Protein AF-A0A843UFB7-F1 (afdb_monomer_lite)

pLDDT: mean 73.42, std 13.62, range [35.75, 89.31]

Foldseek 3Di:
DDPDDQPVVQCVLCDPVLQVVVLVVVCVVPVPDDPVRSVVCCQVCVLVVLCVCVVVVVRPRVVSNVLSPADWGWDADVPGIGIDGD

Radius of gyration: 12.72 Å; chains: 1; bounding box: 34×24×31 Å

Organism: Colocasia esculenta (NCBI:txid4460)

Structure (mmCIF, N/CA/C/O backbone):
data_AF-A0A843UFB7-F1
#
_entry.id   AF-A0A843UFB7-F1
#
loop_
_atom_site.group_PDB
_atom_site.id
_atom_site.type_symbol
_atom_site.label_atom_id
_atom_site.label_alt_id
_atom_site.label_comp_id
_atom_site.label_asym_id
_atom_site.label_entity_id
_atom_site.label_seq_id
_atom_site.pdbx_PDB_ins_code
_atom_site.Cartn_x
_atom_site.Cartn_y
_atom_site.Cartn_z
_atom_site.occupancy
_atom_site.B_iso_or_equiv
_atom_site.auth_seq_id
_atom_site.auth_comp_id
_atom_site.auth_asym_id
_atom_site.auth_atom_id
_atom_site.pdbx_PDB_model_num
ATOM 1 N N . MET A 1 1 ? 20.939 -12.397 8.466 1.00 36.00 1 MET A N 1
ATOM 2 C CA . MET A 1 1 ? 19.607 -11.779 8.636 1.00 36.00 1 MET A CA 1
ATOM 3 C C . MET A 1 1 ? 18.606 -12.721 7.993 1.00 36.00 1 MET A C 1
ATOM 5 O O . MET A 1 1 ? 18.700 -12.930 6.792 1.00 36.00 1 MET A O 1
ATOM 9 N N . ASN A 1 2 ? 17.773 -13.386 8.796 1.00 35.75 2 ASN A N 1
ATOM 10 C CA . ASN A 1 2 ? 16.793 -14.365 8.322 1.00 35.75 2 ASN A CA 1
ATOM 11 C C . ASN A 1 2 ? 15.581 -13.632 7.734 1.00 35.75 2 ASN A C 1
ATOM 13 O O . ASN A 1 2 ? 14.914 -12.886 8.443 1.00 35.75 2 ASN A O 1
ATOM 17 N N . CYS A 1 3 ? 15.295 -13.858 6.453 1.00 43.25 3 CYS A N 1
ATOM 18 C CA . CYS A 1 3 ? 13.969 -13.633 5.880 1.00 43.25 3 CYS A CA 1
ATOM 19 C C . CYS A 1 3 ? 13.076 -14.822 6.260 1.00 43.25 3 CYS A C 1
ATOM 21 O O . CYS A 1 3 ? 13.023 -15.786 5.507 1.00 43.25 3 CYS A O 1
ATOM 23 N N . ALA A 1 4 ? 12.463 -14.793 7.439 1.00 42.19 4 ALA A N 1
ATOM 24 C CA . ALA A 1 4 ? 11.344 -15.637 7.888 1.00 42.19 4 ALA A CA 1
ATOM 25 C C . ALA A 1 4 ? 11.272 -15.400 9.400 1.00 42.19 4 ALA A C 1
ATOM 27 O O . ALA A 1 4 ? 12.202 -15.767 10.105 1.00 42.19 4 ALA A O 1
ATOM 28 N N . GLU A 1 5 ? 10.307 -14.674 9.939 1.00 41.41 5 GLU A N 1
ATOM 29 C CA . GLU A 1 5 ? 8.886 -14.991 9.855 1.00 41.41 5 GLU A CA 1
ATOM 30 C C . GLU A 1 5 ? 8.094 -13.766 9.388 1.00 41.41 5 GLU A C 1
ATOM 32 O O . GLU A 1 5 ? 7.997 -12.752 10.072 1.00 41.41 5 GLU A O 1
ATOM 37 N N . LEU A 1 6 ? 7.553 -13.851 8.174 1.00 50.22 6 LEU A N 1
ATOM 38 C CA . LEU A 1 6 ? 6.503 -12.942 7.734 1.00 50.22 6 LEU A CA 1
ATOM 39 C C . LEU A 1 6 ? 5.249 -13.348 8.495 1.00 50.22 6 LEU A C 1
ATOM 41 O O . LEU A 1 6 ? 4.833 -14.498 8.365 1.00 50.22 6 LEU A O 1
ATOM 45 N N . ASP A 1 7 ? 4.686 -12.438 9.286 1.00 50.47 7 ASP A N 1
ATOM 46 C CA . ASP A 1 7 ? 3.457 -12.699 10.021 1.00 50.47 7 ASP A CA 1
ATOM 47 C C . ASP A 1 7 ? 2.339 -13.060 9.012 1.00 50.47 7 ASP A C 1
ATOM 49 O O . ASP A 1 7 ? 1.890 -12.192 8.248 1.00 50.47 7 ASP A O 1
ATOM 53 N N . PRO A 1 8 ? 1.895 -14.334 8.950 1.00 53.69 8 PRO A N 1
ATOM 54 C CA . PRO A 1 8 ? 0.903 -14.784 7.975 1.00 53.69 8 PRO A CA 1
ATOM 55 C C . PRO A 1 8 ? -0.416 -14.017 8.102 1.00 53.69 8 PRO A C 1
ATOM 57 O O . PRO A 1 8 ? -1.177 -13.927 7.138 1.00 53.69 8 PRO A O 1
ATOM 60 N N . TYR A 1 9 ? -0.684 -13.440 9.277 1.00 54.97 9 TYR A N 1
ATOM 61 C CA . TYR A 1 9 ? -1.917 -12.731 9.576 1.00 54.97 9 TYR A CA 1
ATOM 62 C C . TYR A 1 9 ? -1.969 -11.342 8.931 1.00 54.97 9 TYR A C 1
ATOM 64 O O . TYR A 1 9 ? -3.060 -10.891 8.586 1.00 54.97 9 TYR A O 1
ATOM 72 N N . ILE A 1 10 ? -0.828 -10.682 8.693 1.00 54.12 10 ILE A N 1
ATOM 73 C CA . ILE A 1 10 ? -0.786 -9.363 8.031 1.00 54.12 10 ILE A CA 1
ATOM 74 C C . ILE A 1 10 ? -1.116 -9.487 6.540 1.00 54.12 10 ILE A C 1
ATOM 76 O O . ILE A 1 10 ? -1.898 -8.700 6.006 1.00 54.12 10 ILE A O 1
ATOM 80 N N . VAL A 1 11 ? -0.576 -10.517 5.884 1.00 57.03 11 VAL A N 1
ATOM 81 C CA . VAL A 1 11 ? -0.894 -10.855 4.484 1.00 57.03 11 VAL A CA 1
ATOM 82 C C . VAL A 1 11 ? -2.364 -11.256 4.335 1.00 57.03 11 VAL A C 1
ATOM 84 O O . VAL A 1 11 ? -2.964 -11.047 3.288 1.00 57.03 11 VAL A O 1
ATOM 87 N N . GLN A 1 12 ? -2.966 -11.811 5.389 1.00 54.62 12 GLN A N 1
ATOM 88 C CA . GLN A 1 12 ? -4.389 -12.140 5.411 1.00 54.62 12 GLN A CA 1
ATOM 89 C C . GLN A 1 12 ? -5.279 -10.910 5.653 1.00 54.62 12 GLN A C 1
ATOM 91 O O . GLN A 1 12 ? -6.353 -10.813 5.060 1.00 54.62 12 GLN A O 1
ATOM 96 N N . ALA A 1 13 ? -4.840 -9.976 6.505 1.00 55.53 13 ALA A N 1
ATOM 97 C CA . ALA A 1 13 ? -5.575 -8.756 6.848 1.00 55.53 13 ALA A CA 1
ATOM 98 C C . ALA A 1 13 ? -5.617 -7.763 5.674 1.00 55.53 13 ALA A C 1
ATOM 100 O O . ALA A 1 13 ? -6.658 -7.184 5.360 1.00 55.53 13 ALA A O 1
ATOM 101 N N . LEU A 1 14 ? -4.497 -7.614 4.963 1.00 64.88 14 LEU A N 1
ATOM 102 C CA . LEU A 1 14 ? -4.439 -6.935 3.674 1.00 64.88 14 LEU A CA 1
ATOM 103 C C . LEU A 1 14 ? -4.767 -7.947 2.573 1.00 64.88 14 LEU A C 1
ATOM 105 O O . LEU A 1 14 ? -3.884 -8.581 2.013 1.00 64.88 14 LEU A O 1
ATOM 109 N N . ASN A 1 15 ? -6.050 -8.132 2.266 1.00 65.31 15 ASN A N 1
ATOM 110 C CA . ASN A 1 15 ? -6.467 -9.031 1.184 1.00 65.31 15 ASN A CA 1
ATOM 111 C C . ASN A 1 15 ? -5.794 -8.641 -0.159 1.00 65.31 15 ASN A C 1
ATOM 113 O O . ASN A 1 15 ? -5.519 -7.462 -0.397 1.00 65.31 15 ASN A O 1
ATOM 117 N N . ALA A 1 16 ? -5.606 -9.602 -1.074 1.00 64.94 16 ALA A N 1
ATOM 118 C CA . ALA A 1 16 ? -5.041 -9.417 -2.419 1.00 64.94 16 ALA A CA 1
ATOM 119 C C . ALA A 1 16 ? -5.642 -8.213 -3.177 1.00 64.94 16 ALA A C 1
ATOM 121 O O . ALA A 1 16 ? -4.950 -7.529 -3.929 1.00 64.94 16 ALA A O 1
ATOM 122 N N . ASN A 1 17 ? -6.915 -7.908 -2.919 1.00 70.88 17 ASN A N 1
ATOM 123 C CA . ASN A 1 17 ? -7.629 -6.780 -3.512 1.00 70.88 17 ASN A CA 1
ATOM 124 C C . ASN A 1 17 ? -7.051 -5.407 -3.136 1.00 70.88 17 ASN A C 1
ATOM 126 O O . ASN A 1 17 ? -7.075 -4.509 -3.971 1.00 70.88 17 ASN A O 1
ATOM 130 N N . VAL A 1 18 ? -6.513 -5.232 -1.922 1.00 76.50 18 VAL A N 1
ATOM 131 C CA . VAL A 1 18 ? -5.903 -3.958 -1.497 1.00 76.50 18 VAL A CA 1
ATOM 132 C C . VAL A 1 18 ? -4.648 -3.677 -2.319 1.00 76.50 18 VAL A C 1
ATOM 134 O O . VAL A 1 18 ? -4.421 -2.544 -2.740 1.00 76.50 18 VAL A O 1
ATOM 137 N N . PHE A 1 19 ? -3.869 -4.724 -2.601 1.00 76.06 19 PHE A N 1
ATOM 138 C CA . PHE A 1 19 ? -2.666 -4.607 -3.415 1.00 76.06 19 PHE A CA 1
ATOM 139 C C . PHE A 1 19 ? -2.989 -4.278 -4.874 1.00 76.06 19 PHE A C 1
ATOM 141 O O . PHE A 1 19 ? -2.437 -3.331 -5.428 1.00 76.06 19 PHE A O 1
ATOM 148 N N . ILE A 1 20 ? -3.965 -4.979 -5.454 1.00 77.81 20 ILE A N 1
ATOM 149 C CA . ILE A 1 20 ? -4.442 -4.723 -6.822 1.00 77.81 20 ILE A CA 1
ATOM 150 C C . ILE A 1 20 ? -5.026 -3.308 -6.958 1.00 77.81 20 ILE A C 1
ATOM 152 O O . ILE A 1 20 ? -4.804 -2.631 -7.967 1.00 77.81 20 ILE A O 1
ATOM 156 N N . GLU A 1 21 ? -5.775 -2.839 -5.956 1.00 81.75 21 GLU A N 1
ATOM 157 C CA . GLU A 1 21 ? -6.358 -1.496 -5.969 1.00 81.75 21 GLU A CA 1
ATOM 158 C C . GLU A 1 21 ? -5.264 -0.425 -5.961 1.00 81.75 21 GLU A C 1
ATOM 160 O O . GLU A 1 21 ? -5.322 0.521 -6.748 1.00 81.75 21 GLU A O 1
ATOM 165 N N . PHE A 1 22 ? -4.237 -0.583 -5.127 1.00 85.25 22 PHE A N 1
ATOM 166 C CA . PHE A 1 22 ? -3.166 0.402 -5.060 1.00 85.25 22 PHE A CA 1
ATOM 167 C C . PHE A 1 22 ? -2.265 0.399 -6.304 1.00 85.25 22 PHE A C 1
ATOM 169 O O . PHE A 1 22 ? -1.944 1.476 -6.815 1.00 85.25 22 PHE A O 1
ATOM 176 N N . ASP A 1 23 ? -1.956 -0.773 -6.871 1.00 82.62 23 ASP A N 1
ATOM 177 C CA . ASP A 1 23 ? -1.299 -0.881 -8.184 1.00 82.62 23 ASP A CA 1
ATOM 178 C C . ASP A 1 23 ? -2.089 -0.122 -9.256 1.00 82.62 23 ASP A C 1
ATOM 180 O O . ASP A 1 23 ? -1.529 0.656 -10.032 1.00 82.62 23 ASP A O 1
ATOM 184 N N . SER A 1 24 ? -3.414 -0.279 -9.254 1.00 85.38 24 SER A N 1
ATOM 185 C CA . SER A 1 24 ? -4.298 0.433 -10.177 1.00 85.38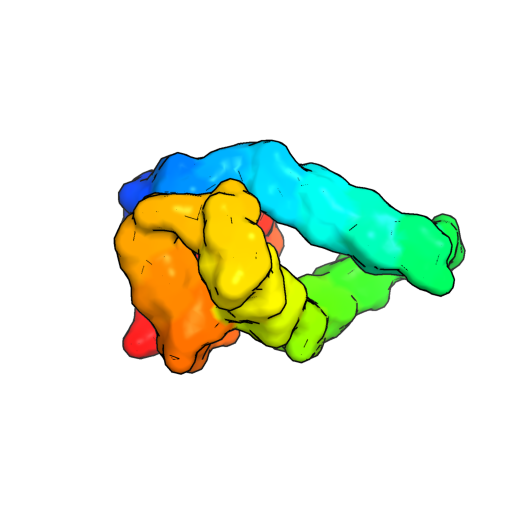 24 SER A CA 1
ATOM 186 C C . SER A 1 24 ? -4.235 1.949 -9.972 1.00 85.38 24 SER A C 1
ATOM 188 O O . SER A 1 24 ? -4.200 2.688 -10.952 1.00 85.38 24 SER A O 1
ATOM 190 N N . VAL A 1 25 ? -4.162 2.437 -8.728 1.00 85.88 25 VAL A N 1
ATOM 191 C CA . VAL A 1 25 ? -4.005 3.873 -8.425 1.00 85.88 25 VAL A CA 1
ATOM 192 C C . VAL A 1 25 ? -2.669 4.412 -8.945 1.00 85.88 25 VAL A C 1
ATOM 194 O O . VAL A 1 25 ? -2.635 5.497 -9.533 1.00 85.88 25 VAL A O 1
ATOM 197 N N . ILE A 1 26 ? -1.574 3.669 -8.764 1.00 86.19 26 ILE A N 1
ATOM 198 C CA . ILE A 1 26 ? -0.246 4.046 -9.268 1.00 86.19 26 ILE A CA 1
ATOM 199 C C . ILE A 1 26 ? -0.254 4.105 -10.800 1.00 86.19 26 ILE A C 1
ATOM 201 O O . ILE A 1 26 ? 0.157 5.112 -11.383 1.00 86.19 26 ILE A O 1
ATOM 205 N N . LEU A 1 27 ? -0.763 3.059 -11.453 1.00 84.31 27 LEU A N 1
ATOM 206 C CA . LEU A 1 27 ? -0.775 2.939 -12.911 1.00 84.31 27 LEU A CA 1
ATOM 207 C C . LEU A 1 27 ? -1.758 3.910 -13.576 1.00 84.31 27 LEU A C 1
ATOM 209 O O . LEU A 1 27 ? -1.470 4.415 -14.656 1.00 84.31 27 LEU A O 1
ATOM 213 N N . GLN A 1 28 ? -2.882 4.248 -12.940 1.00 85.88 28 GLN A N 1
ATOM 214 C CA . GLN A 1 28 ? -3.779 5.298 -13.438 1.00 85.88 28 GLN A CA 1
ATOM 215 C C . GLN A 1 28 ? -3.110 6.673 -13.421 1.00 85.88 28 GLN A C 1
ATOM 217 O O . GLN A 1 28 ? -3.275 7.452 -14.359 1.00 85.88 28 GLN A O 1
ATOM 222 N N . ARG A 1 29 ? -2.345 6.979 -12.367 1.00 84.31 29 ARG A N 1
ATOM 223 C CA . ARG A 1 29 ? -1.607 8.246 -12.262 1.00 84.31 29 ARG A CA 1
ATOM 224 C C . ARG A 1 29 ? -0.432 8.293 -13.229 1.00 84.31 29 ARG A C 1
ATOM 226 O O . ARG A 1 29 ? -0.163 9.344 -13.801 1.00 84.31 29 ARG A O 1
ATOM 233 N N . ASN A 1 30 ? 0.256 7.168 -13.413 1.00 83.38 30 ASN A N 1
ATOM 234 C CA . ASN A 1 30 ? 1.442 7.067 -14.251 1.00 83.38 30 ASN A CA 1
ATOM 235 C C . ASN A 1 30 ? 1.461 5.726 -15.017 1.00 83.38 30 ASN A C 1
ATOM 237 O O . ASN A 1 30 ? 2.134 4.778 -14.610 1.00 83.38 30 ASN A O 1
ATOM 241 N N . PRO A 1 31 ? 0.788 5.639 -16.177 1.00 84.38 31 PRO A N 1
ATOM 242 C CA . PRO A 1 31 ? 0.612 4.375 -16.905 1.00 84.38 31 PRO A CA 1
ATOM 243 C C . PRO A 1 31 ? 1.879 3.848 -17.589 1.00 84.38 31 PRO A C 1
ATOM 245 O O . PRO A 1 31 ? 1.857 2.782 -18.195 1.00 84.38 31 PRO A O 1
ATOM 248 N N . ARG A 1 32 ? 2.985 4.598 -17.537 1.00 88.81 32 ARG A N 1
ATOM 249 C CA . ARG A 1 32 ? 4.270 4.241 -18.160 1.00 88.81 32 ARG A CA 1
ATOM 250 C C . ARG A 1 32 ? 5.345 3.853 -17.145 1.00 88.81 32 ARG A C 1
ATOM 252 O O . ARG A 1 32 ? 6.513 3.779 -17.521 1.00 88.81 32 ARG A O 1
ATOM 259 N N . LEU A 1 33 ? 4.985 3.673 -15.872 1.00 83.75 33 LEU A N 1
ATOM 260 C CA . LEU A 1 33 ? 5.951 3.247 -14.864 1.00 83.75 33 LEU A CA 1
ATOM 261 C C . LEU A 1 33 ? 6.424 1.826 -15.153 1.00 83.75 33 LEU A C 1
ATOM 263 O O . LEU A 1 33 ? 5.637 0.946 -15.491 1.00 83.75 33 LEU A O 1
ATOM 267 N N . THR A 1 34 ? 7.725 1.612 -14.998 1.00 85.31 34 THR A N 1
ATOM 268 C CA . THR A 1 34 ? 8.299 0.268 -14.963 1.00 85.31 34 THR A CA 1
ATOM 269 C C . THR A 1 34 ? 8.036 -0.380 -13.608 1.00 85.31 34 THR A C 1
ATOM 271 O O . THR A 1 34 ? 7.787 0.316 -12.622 1.00 85.31 34 THR A O 1
ATOM 274 N N . ASP A 1 35 ? 8.173 -1.703 -13.520 1.00 79.31 35 ASP A N 1
ATOM 275 C CA . ASP A 1 35 ? 8.013 -2.445 -12.261 1.00 79.31 35 ASP A CA 1
ATOM 276 C C . ASP A 1 35 ? 8.840 -1.862 -11.103 1.00 79.31 35 ASP A C 1
ATOM 278 O O . ASP A 1 35 ? 8.350 -1.728 -9.985 1.00 79.31 35 ASP A O 1
ATOM 282 N N . VAL A 1 36 ? 10.081 -1.453 -11.386 1.00 81.88 36 VAL A N 1
ATOM 283 C CA . VAL A 1 36 ? 10.989 -0.853 -10.394 1.00 81.88 36 VAL A CA 1
ATOM 284 C C . VAL A 1 36 ? 10.481 0.510 -9.918 1.00 81.88 36 VAL A C 1
ATOM 286 O O . VAL A 1 36 ? 10.682 0.897 -8.770 1.00 81.88 36 VAL A O 1
ATOM 289 N N . GLN A 1 37 ? 9.841 1.280 -10.797 1.00 84.31 37 GLN A N 1
ATOM 290 C CA . GLN A 1 37 ? 9.282 2.578 -10.426 1.00 84.31 37 GLN A CA 1
ATOM 291 C C . GLN A 1 37 ? 7.969 2.429 -9.658 1.00 84.31 37 GLN A C 1
ATOM 293 O O . GLN A 1 37 ? 7.735 3.196 -8.728 1.00 84.31 37 GLN A O 1
ATOM 298 N N . VAL A 1 38 ? 7.153 1.430 -10.004 1.00 83.50 38 VAL A N 1
ATOM 299 C CA . VAL A 1 38 ? 5.965 1.055 -9.227 1.00 83.50 38 VAL A 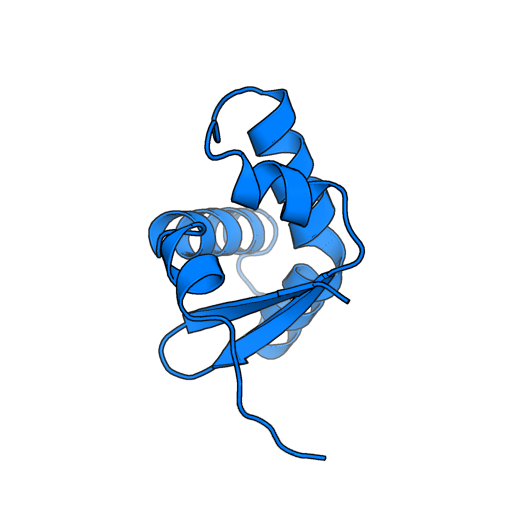CA 1
ATOM 300 C C . VAL A 1 38 ? 6.378 0.702 -7.800 1.00 83.50 38 VAL A C 1
ATOM 302 O O . VAL A 1 38 ? 5.825 1.256 -6.859 1.00 83.50 38 VAL A O 1
ATOM 305 N N . GLU A 1 39 ? 7.416 -0.116 -7.619 1.00 80.81 39 GLU A N 1
ATOM 306 C CA . GLU A 1 39 ? 7.929 -0.480 -6.291 1.00 80.81 39 GLU A CA 1
ATOM 307 C C . GLU A 1 39 ? 8.391 0.732 -5.461 1.00 80.81 39 GLU A C 1
ATOM 309 O O . GLU A 1 39 ? 8.092 0.827 -4.272 1.00 80.81 39 GLU A O 1
ATOM 314 N N . LYS A 1 40 ? 9.035 1.723 -6.086 1.00 83.06 40 LYS A N 1
ATOM 315 C CA . LYS A 1 40 ? 9.397 2.972 -5.394 1.00 83.06 40 LYS A CA 1
ATOM 316 C C . LYS A 1 40 ? 8.182 3.798 -4.976 1.00 83.06 40 LYS A C 1
ATOM 318 O O . LYS A 1 40 ? 8.193 4.413 -3.911 1.00 83.06 40 LYS A O 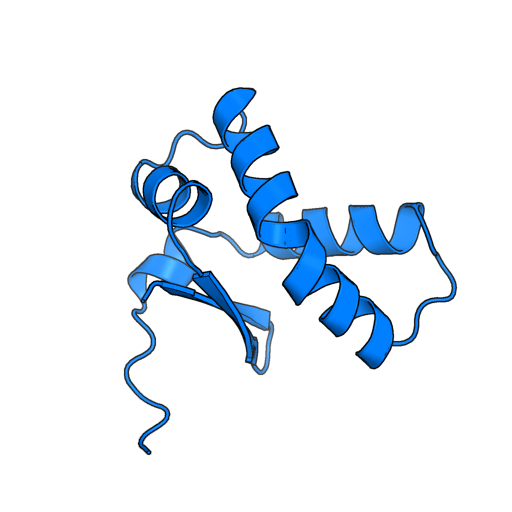1
ATOM 323 N N . GLU A 1 41 ? 7.141 3.837 -5.805 1.00 84.81 41 GLU A N 1
ATOM 324 C CA . GLU A 1 41 ? 5.883 4.499 -5.447 1.00 84.81 41 GLU A CA 1
ATOM 325 C C . GLU A 1 41 ? 5.151 3.756 -4.326 1.00 84.81 41 GLU A C 1
ATOM 327 O O . GLU A 1 41 ? 4.549 4.397 -3.464 1.00 84.81 41 GLU A O 1
ATOM 332 N N . TRP A 1 42 ? 5.279 2.430 -4.272 1.00 83.00 42 TRP A N 1
ATOM 333 C CA . TRP A 1 42 ? 4.820 1.616 -3.151 1.00 83.00 42 TRP A CA 1
ATOM 334 C C . TRP A 1 42 ? 5.451 2.030 -1.833 1.00 83.00 42 TRP A C 1
ATOM 336 O O . TRP A 1 42 ? 4.734 2.443 -0.921 1.00 83.00 42 TRP A O 1
ATOM 346 N N . GLU A 1 43 ? 6.778 1.993 -1.745 1.00 79.69 43 GLU A N 1
ATOM 347 C CA . GLU A 1 43 ? 7.502 2.351 -0.521 1.00 79.69 43 GLU A CA 1
ATOM 348 C C . GLU A 1 43 ? 7.190 3.775 -0.043 1.00 79.69 43 GLU A C 1
ATOM 350 O O . GLU A 1 43 ? 7.144 4.038 1.158 1.00 79.69 43 GLU A O 1
ATOM 355 N N . LYS A 1 44 ? 6.948 4.697 -0.978 1.00 82.38 44 LYS A N 1
ATOM 356 C CA . LYS A 1 44 ? 6.708 6.110 -0.679 1.00 82.38 44 LYS A CA 1
ATOM 357 C C . LYS A 1 44 ? 5.265 6.422 -0.285 1.00 82.38 44 LYS A C 1
ATOM 359 O O . LYS A 1 44 ? 5.040 7.235 0.610 1.00 82.38 44 LYS A O 1
ATOM 364 N N . SER A 1 45 ? 4.297 5.858 -1.001 1.00 84.62 45 SER A N 1
ATOM 365 C CA . SER A 1 45 ? 2.922 6.372 -1.022 1.00 84.62 45 SER A CA 1
ATOM 366 C C . SER A 1 45 ? 1.899 5.412 -0.411 1.00 84.62 45 SER A C 1
ATOM 368 O O . SER A 1 45 ? 0.790 5.846 -0.092 1.00 84.62 45 SER A O 1
ATOM 370 N N . PHE A 1 46 ? 2.236 4.132 -0.226 1.00 84.56 46 PHE A N 1
ATOM 371 C CA . PHE A 1 46 ? 1.265 3.125 0.209 1.00 84.56 46 PHE A CA 1
ATOM 372 C C . PHE A 1 46 ? 0.737 3.365 1.621 1.00 84.56 46 PHE A C 1
ATOM 374 O O . PHE A 1 46 ? -0.469 3.322 1.818 1.00 84.56 46 PHE A O 1
ATOM 381 N N . THR A 1 47 ? 1.595 3.658 2.600 1.00 80.50 47 THR A N 1
ATOM 382 C CA . THR A 1 47 ? 1.167 3.889 3.994 1.00 80.50 47 THR A CA 1
ATOM 383 C C . THR A 1 47 ? 0.215 5.074 4.109 1.00 80.50 47 THR A C 1
ATOM 385 O O . THR A 1 47 ? -0.820 4.989 4.766 1.00 80.50 47 THR A O 1
ATOM 388 N N . ILE A 1 48 ? 0.517 6.156 3.389 1.00 85.25 48 ILE A N 1
ATOM 389 C CA . ILE A 1 48 ? -0.328 7.352 3.302 1.00 85.25 48 ILE A CA 1
ATOM 390 C C . ILE A 1 48 ? -1.676 7.008 2.657 1.00 85.25 48 ILE A C 1
ATOM 392 O O . ILE A 1 48 ? -2.727 7.405 3.160 1.00 85.25 48 ILE A O 1
ATOM 396 N N . TRP A 1 49 ? -1.661 6.257 1.556 1.00 87.88 49 TRP A N 1
ATOM 397 C CA . TRP A 1 49 ? -2.882 5.825 0.881 1.00 87.88 49 TRP A CA 1
ATOM 398 C C . TRP A 1 49 ? -3.722 4.881 1.749 1.00 87.88 49 TRP A C 1
ATOM 400 O O . TRP A 1 49 ? -4.935 5.056 1.849 1.00 87.88 49 TRP A O 1
ATOM 410 N N . LEU A 1 50 ? -3.087 3.923 2.422 1.00 85.25 50 LEU A N 1
ATOM 411 C CA . LEU A 1 50 ? -3.745 2.950 3.286 1.00 85.25 50 LEU A CA 1
ATOM 412 C C . LEU A 1 50 ? -4.427 3.646 4.464 1.00 85.25 50 LEU A C 1
ATOM 414 O O . LEU A 1 50 ? -5.591 3.375 4.755 1.00 85.25 50 LEU A O 1
ATOM 418 N N . ARG A 1 51 ? -3.734 4.603 5.084 1.00 86.88 51 ARG A N 1
ATOM 419 C CA . ARG A 1 51 ? -4.290 5.449 6.139 1.00 86.88 51 ARG A CA 1
ATOM 420 C C . ARG A 1 51 ? -5.505 6.230 5.655 1.00 86.88 51 ARG A C 1
ATOM 422 O O . ARG A 1 51 ? -6.525 6.233 6.332 1.00 86.88 51 ARG A O 1
ATOM 429 N N . TYR A 1 52 ? -5.439 6.825 4.465 1.00 89.31 52 TYR A N 1
ATOM 430 C CA . TYR A 1 52 ? -6.593 7.507 3.881 1.00 89.31 52 TYR A CA 1
ATOM 431 C C . TYR A 1 52 ? -7.790 6.555 3.707 1.00 89.31 52 TYR A C 1
ATOM 433 O O . TYR A 1 52 ? -8.913 6.907 4.053 1.00 89.31 52 TYR A O 1
ATOM 441 N N . ARG A 1 53 ? -7.572 5.321 3.237 1.00 86.31 53 ARG A N 1
ATOM 442 C CA . ARG A 1 53 ? -8.642 4.314 3.091 1.00 86.31 53 ARG A CA 1
ATOM 443 C C . ARG A 1 53 ? -9.263 3.910 4.428 1.00 86.31 53 ARG A C 1
ATOM 445 O O . ARG A 1 53 ? -10.482 3.751 4.499 1.00 86.31 53 ARG A O 1
ATOM 452 N N . VAL A 1 54 ? -8.443 3.769 5.467 1.00 86.94 54 VAL A N 1
ATOM 453 C CA . VAL A 1 54 ? -8.887 3.527 6.847 1.00 86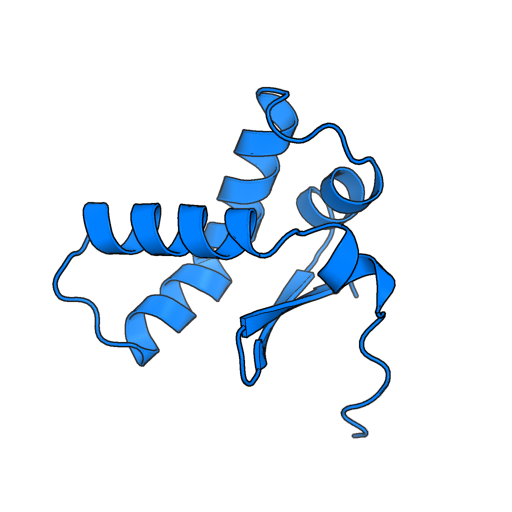.94 54 VAL A CA 1
ATOM 454 C C . VAL A 1 54 ? -9.722 4.701 7.363 1.00 86.94 54 VAL A C 1
ATOM 456 O O . VAL A 1 54 ? -10.833 4.494 7.841 1.00 86.94 54 VAL A O 1
ATOM 459 N N . GLU A 1 55 ? -9.241 5.934 7.201 1.00 88.81 55 GLU A N 1
ATOM 460 C CA . GLU A 1 55 ? -9.926 7.151 7.660 1.00 88.81 55 GLU A CA 1
ATOM 461 C C . GLU A 1 55 ? -11.267 7.385 6.943 1.00 88.81 55 GLU A C 1
ATOM 463 O O . GLU A 1 55 ? -12.205 7.908 7.540 1.00 88.81 55 GLU A O 1
ATOM 468 N N . GLN A 1 56 ? -11.390 6.965 5.681 1.00 89.19 56 GLN A N 1
ATOM 469 C CA . GLN A 1 56 ? -12.651 6.990 4.929 1.00 89.19 56 GLN A CA 1
ATOM 470 C C . GLN A 1 56 ? -13.608 5.835 5.287 1.00 89.19 56 GLN A C 1
ATOM 472 O O . GLN A 1 56 ? -14.719 5.776 4.764 1.00 89.19 56 GLN A O 1
ATOM 477 N N . GLY A 1 57 ? -13.193 4.896 6.143 1.00 84.75 57 GLY A N 1
ATOM 478 C CA . GLY A 1 57 ? -14.002 3.741 6.538 1.00 84.75 57 GLY A CA 1
ATOM 479 C C . GLY A 1 57 ? -14.092 2.630 5.486 1.00 84.75 57 GLY A C 1
ATOM 480 O O . GLY A 1 57 ? -14.887 1.709 5.653 1.00 84.75 57 GLY A O 1
ATOM 481 N N . PHE A 1 58 ? -13.277 2.669 4.422 1.00 82.88 58 PHE A N 1
ATOM 482 C CA . PHE A 1 58 ? -13.211 1.576 3.438 1.00 82.88 58 PHE A CA 1
ATOM 483 C C . PHE A 1 58 ? -12.548 0.321 4.008 1.00 82.88 58 PHE A C 1
ATOM 485 O O . PHE A 1 58 ? -12.791 -0.780 3.518 1.00 82.88 58 PHE A O 1
ATOM 492 N N . ILE A 1 59 ? -11.692 0.490 5.018 1.00 80.31 59 ILE A N 1
ATOM 493 C CA . ILE A 1 59 ? -11.017 -0.602 5.711 1.00 80.31 59 ILE A CA 1
ATOM 494 C C . ILE A 1 59 ? -11.349 -0.513 7.199 1.00 80.31 59 ILE A C 1
ATOM 496 O O . ILE A 1 59 ? -10.919 0.401 7.901 1.00 80.31 59 ILE A O 1
ATOM 500 N N . THR A 1 60 ? -12.108 -1.492 7.679 1.00 80.50 60 THR A N 1
ATOM 501 C CA . THR A 1 60 ? -12.541 -1.588 9.080 1.00 80.50 60 THR A CA 1
ATOM 502 C C . THR A 1 60 ? -11.739 -2.609 9.886 1.00 80.50 60 THR A C 1
ATOM 504 O O . THR A 1 60 ? -11.977 -2.759 11.080 1.00 80.50 60 THR A O 1
ATOM 507 N N . ASP A 1 61 ? -10.819 -3.337 9.246 1.00 79.88 61 ASP A N 1
ATOM 508 C CA . ASP A 1 61 ? -9.968 -4.319 9.918 1.00 79.88 61 ASP A CA 1
ATOM 509 C C . ASP A 1 61 ? -8.964 -3.603 10.829 1.00 79.88 61 ASP A C 1
ATOM 511 O O . ASP A 1 61 ? -8.077 -2.897 10.346 1.00 79.88 61 ASP A O 1
ATOM 515 N N . SER A 1 62 ? -9.100 -3.789 12.144 1.00 76.69 62 SER A N 1
ATOM 516 C CA . SER A 1 62 ? -8.301 -3.096 13.160 1.00 76.69 62 SER A CA 1
ATOM 517 C C . SER A 1 62 ? -6.794 -3.328 13.018 1.00 76.69 62 SER A C 1
ATOM 519 O O . SER A 1 62 ? -6.015 -2.440 13.348 1.00 76.69 62 SER A O 1
ATOM 521 N N . ARG A 1 63 ? -6.361 -4.470 12.472 1.00 73.81 63 ARG A N 1
ATOM 522 C CA . ARG A 1 63 ? -4.935 -4.757 12.245 1.00 73.81 63 ARG A CA 1
ATOM 523 C C . ARG A 1 63 ? -4.395 -3.933 11.088 1.00 73.81 63 ARG A C 1
ATOM 525 O O . ARG A 1 63 ? -3.291 -3.404 11.156 1.00 73.81 63 ARG A O 1
ATOM 532 N N . VAL A 1 64 ? -5.191 -3.773 10.031 1.00 76.38 64 VAL A N 1
ATOM 533 C CA . VAL A 1 64 ? -4.834 -2.885 8.918 1.00 76.38 64 VAL A CA 1
ATOM 534 C C . VAL A 1 64 ? -4.787 -1.429 9.376 1.00 76.38 64 VAL A C 1
ATOM 536 O O . VAL A 1 64 ? -3.927 -0.676 8.920 1.00 7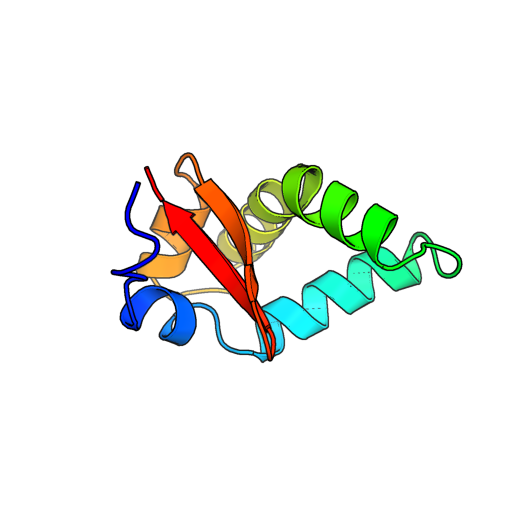6.38 64 VAL A O 1
ATOM 539 N N . GLN A 1 65 ? -5.651 -1.040 10.317 1.00 78.81 65 GLN A N 1
ATOM 540 C CA . GLN A 1 65 ? -5.582 0.282 10.941 1.00 78.81 65 GLN A CA 1
ATOM 541 C C . GLN A 1 65 ? -4.253 0.468 11.679 1.00 78.81 65 GLN A C 1
ATOM 543 O O . GLN A 1 65 ? -3.555 1.441 11.402 1.00 78.81 65 GLN A O 1
ATOM 548 N N . GLU A 1 66 ? -3.843 -0.481 12.524 1.00 77.19 66 GLU A N 1
ATOM 549 C CA . GLU A 1 66 ? -2.542 -0.443 13.213 1.00 77.19 66 GLU A CA 1
ATOM 550 C C . GLU A 1 66 ? -1.366 -0.313 12.231 1.00 77.19 66 GLU A C 1
ATOM 552 O O . GLU A 1 66 ? -0.514 0.561 12.400 1.00 77.19 66 GLU A O 1
ATOM 557 N N . ILE A 1 67 ? -1.368 -1.093 11.143 1.00 76.56 67 ILE A N 1
ATOM 558 C CA . ILE A 1 67 ? -0.358 -1.009 10.073 1.00 76.56 67 ILE A CA 1
ATOM 559 C C . ILE A 1 67 ? -0.355 0.377 9.411 1.00 76.56 67 ILE A C 1
ATOM 561 O O . ILE A 1 67 ? 0.708 0.908 9.087 1.00 76.56 67 ILE A O 1
ATOM 565 N N . SER A 1 68 ? -1.531 0.975 9.202 1.00 78.75 68 SER A N 1
ATOM 566 C CA . SER A 1 68 ? -1.667 2.273 8.531 1.00 78.75 68 SER A CA 1
ATOM 567 C C . SER A 1 68 ? -1.128 3.454 9.348 1.00 78.75 68 SER A C 1
ATOM 569 O O . SER A 1 68 ? -0.731 4.468 8.771 1.00 78.75 68 SER A O 1
ATOM 571 N N . TYR A 1 69 ? -1.094 3.325 10.678 1.00 78.56 69 TYR A N 1
ATOM 572 C CA . TYR A 1 69 ? -0.580 4.353 11.587 1.00 78.56 69 TYR A CA 1
ATOM 573 C C . TYR A 1 69 ? 0.858 4.082 12.061 1.00 78.56 69 TYR A C 1
ATOM 575 O O . TYR A 1 69 ? 1.502 4.998 12.575 1.00 78.56 69 TYR A O 1
ATOM 583 N N . GLY A 1 70 ? 1.371 2.859 11.888 1.00 72.69 70 GLY A N 1
ATOM 584 C CA . GLY A 1 70 ? 2.714 2.449 12.303 1.00 72.69 70 GLY A CA 1
ATOM 585 C C . GLY A 1 70 ? 3.803 2.617 11.228 1.00 72.69 70 GLY A C 1
ATOM 586 O O . GLY A 1 70 ? 3.508 2.717 10.032 1.00 72.69 70 GLY A O 1
ATOM 587 N N . PRO A 1 71 ? 5.091 2.627 11.624 1.00 66.50 71 PRO A N 1
ATOM 588 C CA . PRO A 1 71 ? 6.202 2.553 10.684 1.00 66.50 71 PRO A CA 1
ATOM 589 C C . PRO A 1 71 ? 6.210 1.175 10.016 1.00 66.50 71 PRO A C 1
ATOM 591 O O . PRO A 1 71 ? 6.443 0.156 10.665 1.00 66.50 71 PRO A O 1
ATOM 594 N N . SER A 1 72 ? 5.968 1.139 8.708 1.00 70.94 72 SER A N 1
ATOM 595 C CA . SER A 1 72 ? 5.941 -0.109 7.950 1.00 70.94 72 SER A CA 1
ATOM 596 C C . SER A 1 72 ? 6.871 -0.080 6.743 1.00 70.94 72 SER A C 1
ATOM 598 O O . SER A 1 72 ? 7.099 0.954 6.114 1.00 70.94 72 SER A O 1
ATOM 600 N N . LYS A 1 73 ? 7.435 -1.247 6.434 1.00 70.19 73 LYS A N 1
ATOM 601 C CA . LYS A 1 73 ? 8.229 -1.517 5.241 1.00 70.19 73 LYS A CA 1
ATOM 602 C C . LYS A 1 73 ? 7.463 -2.467 4.336 1.00 70.19 73 LYS A C 1
ATOM 604 O O . LYS A 1 73 ? 7.034 -3.531 4.774 1.00 70.19 73 LYS A O 1
ATOM 609 N N . ILE A 1 74 ? 7.338 -2.110 3.065 1.00 70.62 74 ILE A N 1
ATOM 610 C CA . ILE A 1 74 ? 6.715 -2.972 2.060 1.00 70.62 74 ILE A CA 1
ATOM 611 C C . ILE A 1 74 ? 7.809 -3.784 1.377 1.00 70.62 74 ILE A C 1
ATOM 613 O O . ILE A 1 74 ? 8.869 -3.262 1.043 1.00 70.62 74 ILE A O 1
ATOM 617 N N . VAL A 1 75 ? 7.564 -5.074 1.199 1.00 64.75 75 VAL A N 1
ATOM 618 C CA . VAL A 1 75 ? 8.466 -6.004 0.526 1.00 64.75 75 VAL A CA 1
ATOM 619 C C . VAL A 1 75 ? 7.671 -6.745 -0.537 1.00 64.75 75 VAL A C 1
ATOM 621 O O . VAL A 1 75 ? 6.666 -7.386 -0.232 1.00 64.75 75 VAL A O 1
ATOM 624 N N . ARG A 1 76 ? 8.115 -6.681 -1.793 1.00 66.75 76 ARG A N 1
ATOM 625 C CA . ARG A 1 76 ? 7.536 -7.483 -2.874 1.00 66.75 76 ARG A CA 1
ATOM 626 C C . ARG A 1 76 ? 8.054 -8.919 -2.778 1.00 66.75 76 ARG A C 1
ATOM 628 O O . ARG A 1 76 ? 9.259 -9.151 -2.736 1.00 66.75 76 ARG A O 1
ATOM 635 N N . VAL A 1 77 ? 7.148 -9.886 -2.764 1.00 61.28 77 VAL A N 1
ATOM 636 C CA . VAL A 1 77 ? 7.437 -11.323 -2.854 1.00 61.28 77 VAL A CA 1
ATOM 637 C C . VAL A 1 77 ? 6.709 -11.922 -4.057 1.00 61.28 77 VAL A C 1
ATOM 639 O O . VAL A 1 77 ? 5.838 -11.306 -4.658 1.00 61.28 77 VAL A O 1
ATOM 642 N N . TYR A 1 78 ? 7.027 -13.148 -4.445 1.00 48.16 78 TYR A N 1
ATOM 643 C CA . TYR A 1 78 ? 6.200 -13.855 -5.422 1.00 48.16 78 TYR A CA 1
ATOM 644 C C . TYR A 1 78 ? 5.143 -14.683 -4.666 1.00 48.16 78 TYR A C 1
ATOM 646 O O . TYR A 1 78 ? 5.558 -15.493 -3.835 1.00 48.16 78 TYR A O 1
ATOM 654 N N . PRO A 1 79 ? 3.816 -14.510 -4.885 1.00 56.06 79 PRO A N 1
ATOM 655 C CA . PRO A 1 79 ? 3.141 -13.784 -5.974 1.00 56.06 79 PRO A CA 1
ATOM 656 C C . PRO A 1 79 ? 2.488 -12.419 -5.597 1.00 56.06 79 PRO A C 1
ATOM 658 O O . PRO A 1 7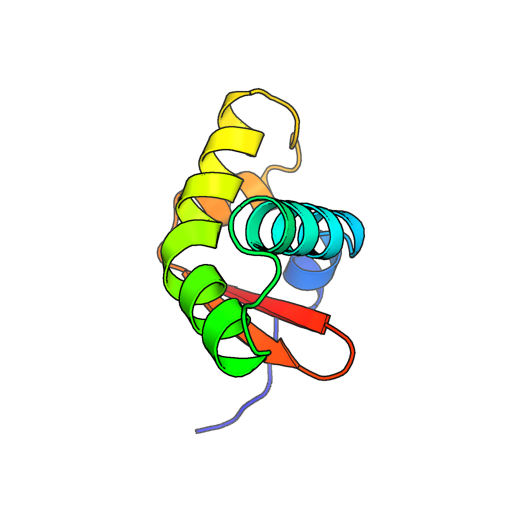9 ? 1.458 -12.074 -6.170 1.00 56.06 79 PRO A O 1
ATOM 661 N N . GLY A 1 80 ? 3.021 -11.621 -4.662 1.00 70.12 80 GLY A N 1
ATOM 662 C CA . GLY A 1 80 ? 2.375 -10.365 -4.230 1.00 70.12 80 GLY A CA 1
ATOM 663 C C . GLY A 1 80 ? 3.221 -9.466 -3.319 1.00 70.12 80 GLY A C 1
ATOM 664 O O . GLY A 1 80 ? 4.421 -9.650 -3.181 1.00 70.12 80 GLY A O 1
ATOM 665 N N . TYR A 1 81 ? 2.625 -8.468 -2.675 1.00 70.44 81 TYR A N 1
ATOM 666 C CA . TYR A 1 81 ? 3.341 -7.618 -1.713 1.00 70.44 81 TYR A CA 1
ATOM 667 C C . TYR A 1 81 ? 3.067 -8.070 -0.276 1.00 70.44 81 TYR A C 1
ATOM 669 O O . TYR A 1 81 ? 1.998 -8.593 0.028 1.00 70.44 81 TYR A O 1
ATOM 677 N N . ILE A 1 82 ? 4.034 -7.854 0.613 1.00 68.75 82 ILE A N 1
ATOM 678 C CA . ILE A 1 82 ? 3.874 -8.020 2.058 1.00 68.75 82 ILE A CA 1
ATOM 679 C C . ILE A 1 82 ? 4.269 -6.726 2.755 1.00 68.75 82 ILE A C 1
ATOM 681 O O . ILE A 1 82 ? 5.171 -6.014 2.316 1.00 68.75 82 ILE A O 1
ATOM 685 N N . VAL A 1 83 ? 3.593 -6.437 3.860 1.00 70.19 83 VAL A N 1
ATOM 686 C CA . VAL A 1 83 ? 3.892 -5.310 4.733 1.00 70.19 83 VAL A CA 1
ATOM 687 C C . VAL A 1 83 ? 4.492 -5.845 6.027 1.00 70.19 83 VAL A C 1
ATOM 689 O O . VAL A 1 83 ? 3.943 -6.754 6.641 1.00 70.19 83 VAL A O 1
ATOM 692 N N . ASN A 1 84 ? 5.628 -5.287 6.423 1.00 66.94 84 ASN A N 1
ATOM 693 C CA . ASN A 1 84 ? 6.304 -5.565 7.680 1.00 66.94 84 ASN A CA 1
ATOM 694 C C . ASN A 1 84 ? 6.184 -4.332 8.584 1.00 66.94 84 ASN A C 1
ATOM 696 O O . ASN A 1 84 ? 6.492 -3.229 8.135 1.00 66.94 84 ASN A O 1
ATOM 700 N N . VAL A 1 85 ? 5.733 -4.505 9.824 1.00 63.31 85 VAL A N 1
ATOM 701 C CA . VAL A 1 85 ? 5.642 -3.433 10.827 1.00 63.31 85 VAL A CA 1
ATOM 702 C C . VAL A 1 85 ? 6.786 -3.620 11.820 1.00 63.31 85 VAL A C 1
ATOM 704 O O . VAL A 1 85 ? 7.000 -4.737 12.286 1.00 63.31 85 VAL A O 1
ATOM 707 N N . TYR A 1 86 ? 7.543 -2.551 12.080 1.00 60.22 86 TYR A N 1
ATOM 708 C CA . TYR A 1 86 ? 8.697 -2.571 12.991 1.00 60.22 86 TYR A CA 1
ATOM 709 C C . TYR A 1 86 ? 8.307 -2.598 14.468 1.00 60.22 86 TYR A C 1
ATOM 711 O O . TYR A 1 86 ? 7.306 -1.934 14.822 1.00 60.22 86 TYR A O 1
#

Secondary structure (DSSP, 8-state):
-------HHHHHHS-HHHHHHHHHHHHHH-TT--HHHHHHHHHHHHHHHHHHHHHTTS---HHHHHHHHS-EEEEEETTEEEEEE-

Sequence (86 aa):
MNCAELDPYIVQALNANVFIEFDSVILQRNPRLTDVQVEKEWEKSFTIWLRYRVEQGFITDSRVQEISYGPSKIVRVYPGYIVNVY